Protein AF-A0A8T2WKU7-F1 (afdb_monomer_lite)

Secondary structure (DSSP, 8-state):
------TT-HHHHHHHHHHHHHHHHHHTTT-HHHHHHHHHHHH----EEETTEEES---EEEE---TTT---S------SS-----TTEEEEEE-TT--S-PPPHHHHHHHHHHHHHHHH-EETTEE--EEEEEE-SSS-SSS--SEEEE---S---------HHHHHHHHHHHHHH-

Structure (mmCIF, N/CA/C/O backbone):
data_AF-A0A8T2WKU7-F1
#
_entry.id   AF-A0A8T2WKU7-F1
#
loop_
_atom_site.group_PDB
_atom_site.id
_atom_site.type_symbol
_atom_site.label_atom_id
_atom_site.label_alt_id
_atom_site.label_comp_id
_atom_site.label_asym_id
_atom_site.label_entity_id
_atom_site.label_seq_id
_atom_site.pdbx_PDB_ins_code
_atom_site.Cartn_x
_atom_site.Cartn_y
_atom_site.Cartn_z
_atom_site.occupancy
_atom_site.B_iso_or_equiv
_atom_site.auth_seq_id
_atom_site.auth_comp_id
_atom_site.auth_asym_id
_atom_site.auth_atom_id
_atom_site.pdbx_PDB_model_num
ATOM 1 N N . VAL A 1 1 ? 17.924 -25.519 -33.471 1.00 39.56 1 VAL A N 1
ATOM 2 C CA . VAL A 1 1 ? 17.570 -25.481 -32.035 1.00 39.56 1 VAL A CA 1
ATOM 3 C C . VAL A 1 1 ? 18.046 -24.143 -31.503 1.00 39.56 1 VAL A C 1
ATOM 5 O O . VAL A 1 1 ? 19.179 -24.022 -31.065 1.00 39.56 1 VAL A O 1
ATOM 8 N N . SER A 1 2 ? 17.235 -23.112 -31.698 1.00 38.16 2 SER A N 1
ATOM 9 C CA . SER A 1 2 ? 17.468 -21.754 -31.204 1.00 38.16 2 SER A CA 1
ATOM 10 C C . SER A 1 2 ? 16.438 -21.555 -30.105 1.00 38.16 2 SER A C 1
ATOM 12 O O . SER A 1 2 ? 15.245 -21.544 -30.396 1.00 38.16 2 SER A O 1
ATOM 14 N N . GLY A 1 3 ? 16.915 -21.600 -28.863 1.00 42.59 3 GLY A N 1
ATOM 15 C CA . GLY A 1 3 ? 16.082 -21.624 -27.671 1.00 42.59 3 GLY A CA 1
ATOM 16 C C . GLY A 1 3 ? 15.283 -20.340 -27.522 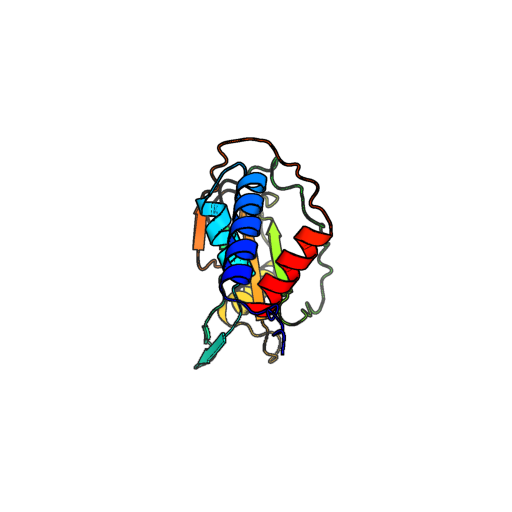1.00 42.59 3 GLY A C 1
ATOM 17 O O . GLY A 1 3 ? 15.819 -19.254 -27.730 1.00 42.59 3 GLY A O 1
ATOM 18 N N . ASP A 1 4 ? 14.017 -20.506 -27.151 1.00 41.12 4 ASP A N 1
ATOM 19 C CA . ASP A 1 4 ? 13.237 -19.491 -26.456 1.00 41.12 4 ASP A CA 1
ATOM 20 C C . ASP A 1 4 ? 14.089 -18.921 -25.317 1.00 41.12 4 ASP A C 1
ATOM 22 O O . ASP A 1 4 ? 14.360 -19.608 -24.328 1.00 41.12 4 ASP A O 1
ATOM 26 N N . GLU A 1 5 ? 14.510 -17.662 -25.430 1.00 46.78 5 GLU A N 1
ATOM 27 C CA . GLU A 1 5 ? 14.785 -16.864 -24.240 1.00 46.78 5 GLU A CA 1
ATOM 28 C C . GLU A 1 5 ? 13.430 -16.616 -23.574 1.00 46.78 5 GLU A C 1
ATOM 30 O O . GLU A 1 5 ? 12.721 -15.662 -23.873 1.00 46.78 5 GLU A O 1
ATOM 35 N N . SER A 1 6 ? 13.034 -17.569 -22.732 1.00 54.16 6 SER A N 1
ATOM 36 C CA . SER A 1 6 ? 11.785 -17.555 -21.986 1.00 54.16 6 SER A CA 1
ATOM 37 C C . SER A 1 6 ? 11.625 -16.228 -21.239 1.00 54.16 6 SER A C 1
ATOM 39 O O . SER A 1 6 ? 12.525 -15.843 -20.486 1.00 54.16 6 SER A O 1
ATOM 41 N N . GLU A 1 7 ? 10.462 -15.588 -21.382 1.00 57.50 7 GLU A N 1
ATOM 42 C CA . GLU A 1 7 ? 10.026 -14.381 -20.655 1.00 57.50 7 GLU A CA 1
ATOM 43 C C . GLU A 1 7 ? 10.285 -14.435 -19.133 1.00 57.50 7 GLU A C 1
ATOM 45 O O . GLU A 1 7 ? 10.393 -13.399 -18.487 1.00 57.50 7 GLU A O 1
ATOM 50 N N . ASP A 1 8 ? 10.474 -15.622 -18.553 1.00 64.50 8 ASP A N 1
ATOM 51 C CA . ASP A 1 8 ? 10.726 -15.864 -17.128 1.00 64.50 8 ASP A CA 1
ATOM 52 C C . ASP A 1 8 ? 12.217 -15.837 -16.704 1.00 64.50 8 ASP A C 1
ATOM 54 O O . ASP A 1 8 ? 12.621 -16.441 -15.707 1.00 64.50 8 ASP A O 1
ATOM 58 N N . SER A 1 9 ? 13.083 -15.148 -17.450 1.00 79.06 9 SER A N 1
ATOM 59 C CA . SER A 1 9 ? 14.497 -15.022 -17.070 1.00 79.06 9 SER A CA 1
ATOM 60 C C . SER A 1 9 ? 14.684 -14.148 -15.808 1.00 79.06 9 SER A C 1
ATOM 62 O O . SER A 1 9 ? 14.090 -13.067 -15.707 1.00 79.06 9 SER A O 1
ATOM 64 N N . PRO A 1 10 ? 15.567 -14.520 -14.853 1.00 82.00 10 PRO A N 1
ATOM 65 C CA . PRO A 1 10 ? 15.893 -13.692 -13.684 1.00 82.00 10 PRO A CA 1
ATOM 66 C C . PRO A 1 10 ? 16.354 -12.269 -14.037 1.00 82.00 10 PRO A C 1
ATOM 68 O O . PRO A 1 10 ? 16.135 -11.329 -13.268 1.00 82.00 10 PRO A O 1
ATOM 71 N N . SER A 1 11 ? 16.973 -12.087 -15.209 1.00 87.75 11 SER A N 1
ATOM 72 C CA . SER A 1 11 ? 17.386 -10.769 -15.696 1.00 87.75 11 SER A CA 1
ATOM 73 C C . SER A 1 11 ? 16.192 -9.878 -16.045 1.00 87.75 11 SER A C 1
ATOM 75 O O . SER A 1 11 ? 16.223 -8.689 -15.727 1.00 87.75 11 SER A O 1
ATOM 77 N N . ALA A 1 12 ? 15.128 -10.440 -16.628 1.00 88.12 12 ALA A N 1
ATOM 78 C CA . ALA A 1 12 ? 13.915 -9.714 -16.997 1.00 88.12 12 ALA A CA 1
ATOM 79 C C . ALA A 1 12 ? 13.166 -9.213 -15.754 1.00 88.12 12 ALA A C 1
ATOM 81 O O . ALA A 1 12 ? 12.849 -8.025 -15.661 1.00 88.12 12 ALA A O 1
ATOM 82 N N . LYS A 1 13 ? 12.996 -10.076 -14.739 1.00 89.50 13 LYS A N 1
ATOM 83 C CA . LYS A 1 13 ? 12.405 -9.692 -13.441 1.00 89.50 13 LYS A CA 1
ATOM 84 C C . LYS A 1 13 ? 13.181 -8.557 -12.777 1.00 89.50 13 LYS A C 1
ATOM 86 O O . LYS A 1 13 ? 12.583 -7.605 -12.279 1.00 89.50 13 LYS A O 1
ATOM 91 N N . ARG A 1 14 ? 14.516 -8.632 -12.798 1.00 91.00 14 ARG A N 1
ATOM 92 C CA . ARG A 1 14 ? 15.382 -7.583 -12.248 1.00 91.00 14 ARG A CA 1
ATOM 93 C C . ARG A 1 14 ? 15.189 -6.250 -12.976 1.00 91.00 14 ARG A C 1
ATOM 95 O O . ARG A 1 14 ? 15.008 -5.232 -12.314 1.00 91.00 14 ARG A O 1
ATOM 102 N N . MET A 1 15 ? 15.176 -6.255 -14.310 1.00 91.00 15 MET A N 1
ATOM 103 C CA . MET A 1 15 ? 14.978 -5.034 -15.101 1.00 91.00 15 MET A CA 1
ATOM 104 C C . MET A 1 15 ? 13.599 -4.407 -14.866 1.00 91.00 15 MET A C 1
ATOM 106 O O . MET A 1 15 ? 13.511 -3.197 -14.660 1.00 91.00 15 MET A O 1
ATOM 110 N N . ALA A 1 16 ? 12.536 -5.217 -14.835 1.00 91.62 16 ALA A N 1
ATOM 111 C CA . ALA A 1 16 ? 11.184 -4.735 -14.563 1.00 91.62 16 ALA A CA 1
ATOM 112 C C . ALA A 1 16 ? 11.063 -4.147 -13.147 1.00 91.62 16 ALA A C 1
ATOM 114 O O . ALA A 1 16 ? 10.515 -3.056 -12.984 1.00 91.62 16 ALA A O 1
ATOM 115 N N . ARG A 1 17 ? 11.658 -4.808 -12.140 1.00 93.75 17 ARG A N 1
ATOM 116 C CA . ARG A 1 17 ? 11.747 -4.297 -10.764 1.00 93.75 17 ARG A CA 1
ATOM 117 C C . ARG A 1 17 ? 12.440 -2.939 -10.705 1.00 93.75 17 ARG A C 1
ATOM 119 O O . ARG A 1 17 ? 11.922 -2.020 -10.082 1.00 93.75 17 ARG A O 1
ATOM 126 N N . GLU A 1 18 ? 13.621 -2.822 -11.311 1.00 93.94 18 GLU A N 1
ATOM 127 C CA . GLU A 1 18 ? 14.408 -1.583 -11.319 1.00 93.94 18 GLU A CA 1
ATOM 128 C C . GLU A 1 18 ? 13.668 -0.450 -12.043 1.00 93.94 18 GLU A C 1
ATOM 130 O O . GLU A 1 18 ? 13.704 0.692 -11.591 1.00 93.94 18 GLU A O 1
ATOM 135 N N . ALA A 1 19 ? 12.979 -0.754 -13.147 1.00 93.06 19 ALA A N 1
ATOM 136 C CA . ALA A 1 19 ? 12.178 0.219 -13.885 1.00 93.06 19 ALA A CA 1
ATOM 137 C C . ALA A 1 19 ? 10.971 0.713 -13.078 1.00 93.06 19 ALA A C 1
ATOM 139 O O . ALA A 1 19 ? 10.775 1.924 -12.972 1.00 93.06 19 ALA A O 1
ATOM 140 N N . LEU A 1 20 ? 10.212 -0.206 -12.473 1.00 93.38 20 LEU A N 1
ATOM 141 C CA . LEU A 1 20 ? 9.073 0.134 -11.623 1.00 93.38 20 LEU A CA 1
ATOM 142 C C . LEU A 1 20 ? 9.520 0.941 -10.402 1.00 93.38 20 LEU A C 1
ATOM 144 O O . LEU A 1 20 ? 8.920 1.962 -10.092 1.00 93.38 20 LEU A O 1
ATOM 148 N N . LEU A 1 21 ? 10.601 0.525 -9.739 1.00 94.00 21 LEU A N 1
ATOM 149 C CA . LEU A 1 21 ? 11.130 1.230 -8.576 1.00 94.00 21 LEU A CA 1
ATOM 150 C C . LEU A 1 21 ? 11.579 2.652 -8.930 1.00 94.00 21 LEU A C 1
ATOM 152 O O . LEU A 1 21 ? 11.225 3.582 -8.219 1.00 94.00 21 LEU A O 1
ATOM 156 N N . ARG A 1 22 ? 12.297 2.839 -10.047 1.00 91.81 22 ARG A N 1
ATOM 157 C CA . ARG A 1 22 ? 12.683 4.178 -10.526 1.00 91.81 22 ARG A CA 1
ATOM 158 C C . ARG A 1 22 ? 11.468 5.063 -10.779 1.00 91.81 22 ARG A C 1
ATOM 160 O O . ARG A 1 22 ? 11.488 6.235 -10.414 1.00 91.81 22 ARG A O 1
ATOM 167 N N . HIS A 1 23 ? 10.417 4.505 -11.376 1.00 90.50 23 HIS A N 1
ATOM 168 C CA . HIS A 1 23 ? 9.184 5.248 -11.596 1.00 90.50 23 HIS A CA 1
ATOM 169 C C . HIS A 1 23 ? 8.490 5.605 -10.276 1.00 90.50 23 HIS A C 1
ATOM 171 O O . HIS A 1 23 ? 8.150 6.767 -10.078 1.00 90.50 23 HIS A O 1
ATOM 177 N N . LEU A 1 24 ? 8.357 4.649 -9.348 1.00 90.38 24 LEU A N 1
ATOM 178 C CA . LEU A 1 24 ? 7.815 4.889 -8.007 1.00 90.38 24 LEU A CA 1
ATOM 179 C C . LEU A 1 24 ? 8.595 5.990 -7.275 1.00 90.38 24 LEU A C 1
ATOM 181 O O . LEU A 1 24 ? 7.977 6.897 -6.734 1.00 90.38 24 LEU A O 1
ATOM 185 N N . THR A 1 25 ? 9.930 5.964 -7.314 1.00 90.38 25 THR A N 1
ATOM 186 C CA . THR A 1 25 ? 10.788 7.020 -6.752 1.00 90.38 25 THR A CA 1
ATOM 187 C C . THR A 1 25 ? 10.476 8.375 -7.374 1.00 90.38 25 THR A C 1
ATOM 189 O O . THR A 1 25 ? 10.297 9.349 -6.649 1.00 90.38 25 THR A O 1
ATOM 192 N N . SER A 1 26 ? 10.356 8.444 -8.703 1.00 88.06 26 SER A N 1
ATOM 193 C CA . SER A 1 26 ? 10.046 9.697 -9.394 1.00 88.06 26 SER A C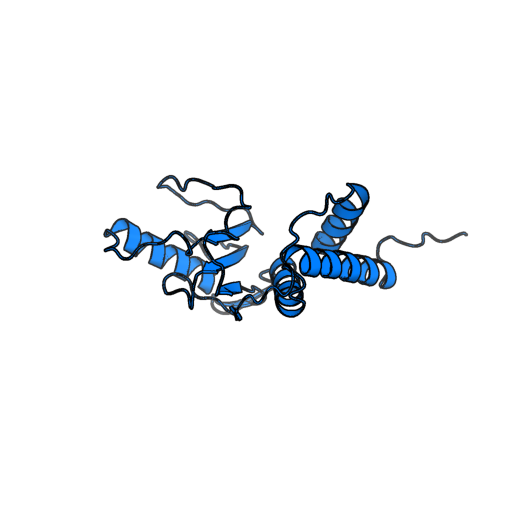A 1
ATOM 194 C C . SER A 1 26 ? 8.684 10.255 -8.982 1.00 88.06 26 SER A C 1
ATOM 196 O O . SER A 1 26 ? 8.588 11.434 -8.652 1.00 88.06 26 SER A O 1
ATOM 198 N N . ILE A 1 27 ? 7.634 9.424 -8.967 1.00 86.25 27 ILE A N 1
ATOM 199 C CA . ILE A 1 27 ? 6.286 9.876 -8.589 1.00 86.25 27 ILE A CA 1
ATOM 200 C C . ILE A 1 27 ? 6.147 10.108 -7.086 1.00 86.25 27 ILE A C 1
ATOM 202 O O . ILE A 1 27 ? 5.191 10.731 -6.670 1.00 86.25 27 ILE A O 1
ATOM 206 N N . LEU A 1 28 ? 7.065 9.616 -6.258 1.00 86.81 28 LEU A N 1
ATOM 207 C CA . LEU A 1 28 ? 7.105 9.880 -4.818 1.00 86.81 28 LEU A CA 1
ATOM 208 C C . LEU A 1 28 ? 8.069 11.030 -4.490 1.00 86.81 28 LEU A C 1
ATOM 210 O O . LEU A 1 28 ? 8.582 11.127 -3.380 1.00 86.81 28 LEU A O 1
ATOM 214 N N . GLY A 1 29 ? 8.334 11.914 -5.457 1.00 87.00 29 GLY A N 1
ATOM 215 C CA . GLY A 1 29 ? 9.146 13.108 -5.247 1.00 87.00 29 GLY A CA 1
ATOM 216 C C . GLY A 1 29 ? 10.606 12.803 -4.913 1.00 87.00 29 GLY A C 1
ATOM 217 O O . GLY A 1 29 ? 11.199 13.488 -4.084 1.00 87.00 29 GLY A O 1
ATOM 218 N N . ASN A 1 30 ? 11.185 11.778 -5.543 1.00 87.75 30 ASN A N 1
ATOM 219 C CA . ASN A 1 30 ? 12.525 11.245 -5.278 1.00 87.75 30 ASN A CA 1
ATOM 220 C C . ASN A 1 30 ? 12.722 10.658 -3.868 1.00 87.75 30 ASN A C 1
ATOM 222 O O . ASN A 1 30 ? 13.855 10.523 -3.406 1.00 87.75 30 ASN A O 1
ATOM 226 N N . ASP A 1 31 ? 11.640 10.281 -3.185 1.00 90.38 31 ASP A N 1
ATOM 227 C CA . ASP A 1 31 ? 11.718 9.513 -1.944 1.00 90.38 31 ASP A CA 1
ATOM 228 C C . ASP A 1 31 ? 11.943 8.023 -2.263 1.00 90.38 31 ASP A C 1
ATOM 230 O O . ASP A 1 31 ? 11.012 7.240 -2.481 1.00 90.38 31 ASP A O 1
ATOM 234 N N . GLU A 1 32 ? 13.217 7.624 -2.333 1.00 91.88 32 GLU A N 1
ATOM 235 C CA . GLU A 1 32 ? 13.604 6.237 -2.606 1.00 91.88 32 GLU A CA 1
ATOM 236 C C . GLU A 1 32 ? 13.087 5.270 -1.540 1.00 91.88 32 GLU A C 1
ATOM 238 O O . GLU A 1 32 ? 12.724 4.135 -1.858 1.00 91.88 32 GLU A O 1
ATOM 243 N N . VAL A 1 33 ? 13.045 5.691 -0.275 1.00 93.31 33 VAL A N 1
ATOM 244 C CA . VAL A 1 33 ? 12.600 4.831 0.823 1.00 93.31 33 VAL A CA 1
ATOM 245 C C . VAL A 1 33 ? 11.106 4.564 0.669 1.00 93.31 33 VAL A C 1
ATOM 247 O O . VAL A 1 33 ? 10.700 3.398 0.645 1.00 93.31 33 VAL A O 1
ATOM 250 N N . ALA A 1 34 ? 10.302 5.609 0.449 1.00 91.75 34 ALA A N 1
ATOM 251 C CA . ALA A 1 34 ? 8.880 5.473 0.140 1.00 91.75 34 ALA A CA 1
ATOM 252 C C . ALA A 1 34 ? 8.630 4.560 -1.059 1.00 91.75 34 ALA A C 1
ATOM 254 O O . ALA A 1 34 ? 7.776 3.674 -0.983 1.00 91.75 34 ALA A O 1
ATOM 255 N N . ALA A 1 35 ? 9.419 4.692 -2.126 1.00 92.81 35 ALA A N 1
ATOM 256 C CA . ALA A 1 35 ? 9.292 3.848 -3.309 1.00 92.81 35 ALA A CA 1
ATOM 257 C C . ALA A 1 35 ? 9.554 2.363 -3.030 1.00 92.81 35 ALA A C 1
ATOM 259 O O . ALA A 1 35 ? 8.815 1.505 -3.518 1.00 92.81 35 ALA A O 1
ATOM 260 N N . HIS A 1 36 ? 10.558 2.040 -2.209 1.00 94.12 36 HIS A N 1
ATOM 261 C CA . HIS A 1 36 ? 10.843 0.655 -1.834 1.00 94.12 36 HIS A CA 1
ATOM 262 C C . HIS A 1 36 ? 9.702 0.032 -1.032 1.00 94.12 36 HIS A C 1
ATOM 264 O O . HIS A 1 36 ? 9.284 -1.087 -1.332 1.00 94.12 36 HIS A O 1
ATOM 270 N N . PHE A 1 37 ? 9.173 0.741 -0.036 1.00 94.81 37 PHE A N 1
ATOM 271 C CA . PHE A 1 37 ? 8.055 0.221 0.748 1.00 94.81 37 PHE A CA 1
ATOM 272 C C . PHE A 1 37 ? 6.750 0.189 -0.046 1.00 94.81 37 PHE A C 1
ATOM 274 O O . PHE A 1 37 ? 5.968 -0.738 0.143 1.00 94.81 37 PHE A O 1
ATOM 281 N N . MET A 1 38 ? 6.542 1.121 -0.980 1.00 93.19 38 MET A N 1
ATOM 282 C CA . MET A 1 38 ? 5.425 1.062 -1.921 1.00 93.19 38 MET A CA 1
ATOM 283 C C . MET A 1 38 ? 5.526 -0.176 -2.816 1.00 93.19 38 MET A C 1
ATOM 285 O O . MET A 1 38 ? 4.553 -0.904 -2.980 1.00 93.19 38 MET A O 1
ATOM 289 N N . LEU A 1 39 ? 6.715 -0.480 -3.343 1.00 93.88 39 LEU A N 1
ATOM 290 C CA . LEU A 1 39 ? 6.936 -1.696 -4.122 1.00 93.88 39 LEU A CA 1
ATOM 291 C C . LEU A 1 39 ? 6.690 -2.959 -3.284 1.00 93.88 39 LEU A C 1
ATOM 293 O O . LEU A 1 39 ? 6.037 -3.885 -3.758 1.00 93.88 39 LEU A O 1
ATOM 297 N N . LEU A 1 40 ? 7.177 -2.999 -2.040 1.00 93.06 40 LEU A N 1
ATOM 298 C CA . LEU A 1 40 ? 6.907 -4.110 -1.123 1.00 93.06 40 LEU A CA 1
ATOM 299 C C . LEU A 1 40 ? 5.410 -4.243 -0.824 1.00 93.06 40 LEU A C 1
ATOM 301 O O . LEU A 1 40 ? 4.898 -5.357 -0.813 1.00 93.06 40 LEU A O 1
ATOM 305 N N . HIS A 1 41 ? 4.700 -3.127 -0.648 1.00 92.56 41 HIS A N 1
ATOM 306 C CA . HIS A 1 41 ? 3.250 -3.108 -0.467 1.00 92.56 41 HIS A CA 1
ATOM 307 C C . HIS A 1 41 ? 2.527 -3.672 -1.697 1.00 92.56 41 HIS A C 1
ATOM 309 O O . HIS A 1 41 ? 1.623 -4.490 -1.558 1.00 92.56 41 HIS A O 1
ATOM 315 N N . LEU A 1 42 ? 2.956 -3.304 -2.908 1.00 91.88 42 LEU A N 1
ATOM 316 C CA . LEU A 1 42 ? 2.397 -3.821 -4.160 1.00 91.88 42 LEU A CA 1
ATOM 317 C C . LEU A 1 42 ? 2.718 -5.301 -4.404 1.00 91.88 42 LEU A C 1
ATOM 319 O O . LEU A 1 42 ? 1.949 -5.979 -5.079 1.00 91.88 42 LEU A O 1
ATOM 323 N N . LEU A 1 43 ? 3.839 -5.814 -3.907 1.00 91.50 43 LEU A N 1
ATOM 324 C CA . LEU A 1 43 ? 4.201 -7.232 -4.030 1.00 91.50 43 LEU A CA 1
ATOM 325 C C . LEU A 1 43 ? 3.618 -8.095 -2.910 1.00 91.50 43 LEU A C 1
ATOM 327 O O . LEU A 1 43 ? 3.594 -9.319 -3.011 1.00 91.50 43 LEU A O 1
ATOM 331 N N . SER A 1 44 ? 3.163 -7.461 -1.838 1.00 91.38 44 SER A N 1
ATOM 332 C CA . SER A 1 44 ? 2.627 -8.141 -0.678 1.00 91.38 44 SER A CA 1
ATOM 333 C C . SER A 1 44 ? 1.297 -8.837 -0.980 1.00 91.38 44 SER A C 1
ATOM 335 O O . SER A 1 44 ? 0.433 -8.304 -1.676 1.00 91.38 44 SER A O 1
ATOM 337 N N . ARG A 1 45 ? 1.143 -10.041 -0.420 1.00 87.56 45 ARG A N 1
ATOM 338 C CA . ARG A 1 45 ? -0.075 -10.858 -0.456 1.00 87.56 45 ARG A CA 1
ATOM 339 C C . ARG A 1 45 ? -0.122 -11.784 0.751 1.00 87.56 45 ARG A C 1
ATOM 341 O O . ARG A 1 45 ? 0.917 -12.085 1.349 1.00 87.56 45 ARG A O 1
ATOM 348 N N . VAL A 1 46 ? -1.295 -12.297 1.097 1.00 86.06 46 VAL A N 1
ATOM 349 C CA . VAL A 1 46 ? -1.383 -13.319 2.147 1.00 86.06 46 VAL A CA 1
ATOM 350 C C . VAL A 1 46 ? -0.836 -14.650 1.614 1.00 86.06 46 VAL A C 1
ATOM 352 O O . VAL A 1 46 ? -1.470 -15.311 0.802 1.00 86.06 46 VAL A O 1
ATOM 355 N N . HIS A 1 47 ? 0.341 -15.060 2.091 1.00 83.12 47 HIS A N 1
ATOM 356 C CA . HIS A 1 47 ? 1.029 -16.284 1.657 1.00 83.12 47 HIS A CA 1
ATOM 357 C C . HIS A 1 47 ? 0.661 -17.508 2.496 1.00 83.12 47 HIS A C 1
ATOM 359 O O . HIS A 1 47 ? 0.621 -18.629 1.997 1.00 83.12 47 HIS A O 1
ATOM 365 N N . ALA A 1 48 ? 0.430 -17.303 3.791 1.00 82.50 48 ALA A N 1
ATOM 366 C CA . ALA A 1 48 ? 0.130 -18.373 4.728 1.00 82.50 48 ALA A CA 1
ATOM 367 C C . ALA A 1 48 ? -0.844 -17.890 5.797 1.00 82.50 48 ALA A C 1
ATOM 369 O O . ALA A 1 48 ? -0.922 -16.698 6.110 1.00 82.50 48 ALA A O 1
ATOM 370 N N . ARG A 1 49 ? -1.587 -18.838 6.368 1.00 84.62 49 ARG A N 1
ATOM 371 C CA . ARG A 1 49 ? -2.494 -18.592 7.485 1.00 84.62 49 ARG A CA 1
ATOM 372 C C . ARG A 1 49 ? -2.276 -19.660 8.545 1.00 84.62 49 ARG A C 1
ATOM 374 O O . ARG A 1 49 ? -2.368 -20.845 8.239 1.00 84.62 49 ARG A O 1
ATOM 381 N N . ALA A 1 50 ? -2.018 -19.232 9.772 1.00 79.88 50 ALA A N 1
ATOM 382 C CA . ALA A 1 50 ? -1.933 -20.098 10.942 1.00 79.88 50 ALA A CA 1
ATOM 383 C C . ALA A 1 50 ? -2.757 -19.458 12.061 1.00 79.88 50 ALA A C 1
ATOM 385 O O . ALA A 1 50 ? -2.644 -18.257 12.282 1.00 79.88 50 ALA A O 1
ATOM 386 N N . ASP A 1 51 ? -3.634 -20.226 12.708 1.00 77.19 51 ASP A N 1
ATOM 387 C CA . ASP A 1 51 ? -4.434 -19.771 13.857 1.00 77.19 51 ASP A CA 1
ATOM 388 C C . ASP A 1 51 ? -5.173 -18.433 13.643 1.00 77.19 51 ASP A C 1
ATOM 390 O O . ASP A 1 51 ? -5.241 -17.583 14.525 1.00 77.19 51 ASP A O 1
ATOM 394 N N . ASN A 1 52 ? -5.752 -18.242 12.449 1.00 72.56 52 ASN A N 1
ATOM 395 C CA . ASN A 1 52 ? -6.428 -17.009 12.003 1.00 72.56 52 ASN A CA 1
ATOM 396 C C . ASN A 1 52 ? -5.527 -15.780 11.796 1.00 72.56 52 ASN A C 1
ATOM 398 O O . ASN A 1 52 ? -6.046 -14.708 11.490 1.00 72.56 52 ASN A O 1
ATOM 402 N N . VAL A 1 53 ? -4.209 -15.934 11.884 1.00 78.50 53 VAL A N 1
ATOM 403 C CA . VAL A 1 53 ? -3.235 -14.894 11.552 1.00 78.50 53 VAL A CA 1
ATOM 404 C C . VAL A 1 53 ? -2.809 -15.056 10.099 1.00 78.50 53 VAL A C 1
ATOM 406 O O . VAL A 1 53 ? -2.354 -16.123 9.685 1.00 78.50 53 VAL A O 1
ATOM 409 N N . ALA A 1 54 ? -2.964 -13.993 9.316 1.00 84.06 54 ALA A N 1
ATOM 410 C CA . ALA A 1 54 ? -2.499 -13.939 7.939 1.00 84.06 54 ALA A CA 1
ATOM 411 C C . ALA A 1 54 ? -1.065 -13.403 7.871 1.00 84.06 54 ALA A C 1
ATOM 413 O O . ALA A 1 54 ? -0.771 -12.326 8.388 1.00 84.06 54 ALA A O 1
ATOM 414 N N . VAL A 1 55 ? -0.184 -14.147 7.203 1.00 83.06 55 VAL A N 1
ATOM 415 C CA . VAL A 1 55 ? 1.237 -13.817 7.041 1.00 83.06 55 VAL A CA 1
ATOM 416 C C . VAL A 1 55 ? 1.518 -13.458 5.584 1.00 83.06 55 VAL A C 1
ATOM 418 O O . VAL A 1 55 ? 1.016 -14.109 4.669 1.00 83.06 55 VAL A O 1
ATOM 421 N N . GLY A 1 56 ? 2.337 -12.426 5.373 1.00 84.56 56 GLY A N 1
ATOM 422 C CA . GLY A 1 56 ? 2.783 -11.972 4.051 1.00 84.56 56 GLY A CA 1
ATOM 423 C C . GLY A 1 56 ? 2.119 -10.686 3.551 1.00 84.56 56 GLY A C 1
ATOM 424 O O . GLY A 1 56 ? 2.621 -10.106 2.587 1.00 84.56 56 GLY A O 1
ATOM 425 N N . LYS A 1 57 ? 1.047 -10.223 4.214 1.00 89.25 57 LYS A N 1
ATOM 426 C CA . LYS A 1 57 ? 0.446 -8.895 3.994 1.00 89.25 57 LYS A CA 1
ATOM 427 C C . LYS A 1 57 ? 1.377 -7.777 4.493 1.00 89.25 57 LYS A C 1
ATOM 429 O O . LYS A 1 57 ? 2.152 -7.999 5.423 1.00 89.25 57 LYS A O 1
ATOM 434 N N . LEU A 1 58 ? 1.242 -6.579 3.935 1.00 90.81 58 LEU A N 1
ATOM 435 C CA . LEU A 1 58 ? 2.013 -5.405 4.315 1.00 90.81 58 LEU A CA 1
ATOM 436 C C . LEU A 1 58 ? 1.119 -4.175 4.216 1.00 90.81 58 LEU A C 1
ATOM 438 O O . LEU A 1 58 ? 1.027 -3.520 3.178 1.00 90.81 58 LEU A O 1
ATOM 442 N N . SER A 1 59 ? 0.462 -3.853 5.323 1.00 91.25 59 SER A N 1
ATOM 443 C CA . SER A 1 59 ? -0.250 -2.585 5.448 1.00 91.25 59 SER A CA 1
ATOM 444 C C . SER A 1 59 ? 0.741 -1.440 5.669 1.00 91.25 59 SER A C 1
ATOM 446 O O . SER A 1 59 ? 1.593 -1.504 6.559 1.00 91.25 59 SER A O 1
ATOM 448 N N . LEU A 1 60 ? 0.640 -0.402 4.841 1.00 92.62 60 LEU A N 1
ATOM 449 C CA . LEU A 1 60 ? 1.564 0.730 4.818 1.00 92.62 60 LEU A CA 1
ATOM 450 C C . LEU A 1 60 ? 0.811 2.011 5.175 1.00 92.62 60 LEU A C 1
ATOM 452 O O . LEU A 1 60 ? -0.194 2.326 4.548 1.00 92.62 60 LEU A O 1
ATOM 456 N N . ASN A 1 61 ? 1.310 2.761 6.153 1.00 92.88 61 ASN A N 1
ATOM 457 C CA . ASN A 1 61 ? 0.859 4.118 6.435 1.00 92.88 61 ASN A CA 1
ATOM 458 C C . ASN A 1 61 ? 1.943 5.119 6.029 1.00 92.88 61 ASN A C 1
ATOM 460 O O . ASN A 1 61 ? 3.021 5.133 6.626 1.00 92.88 61 ASN A O 1
ATOM 464 N N . LEU A 1 62 ? 1.636 5.951 5.039 1.00 90.06 62 LEU A N 1
ATOM 465 C CA . LEU A 1 62 ? 2.436 7.098 4.639 1.00 90.06 62 LEU A CA 1
ATOM 466 C C . LEU A 1 62 ? 1.942 8.333 5.397 1.00 90.06 62 LEU A C 1
ATOM 468 O O . LEU A 1 62 ? 0.824 8.809 5.189 1.00 90.06 62 LEU A O 1
ATOM 472 N N . THR A 1 63 ? 2.783 8.836 6.293 1.00 89.56 63 THR A N 1
ATOM 473 C CA . THR A 1 63 ? 2.513 10.025 7.102 1.00 89.56 63 THR A CA 1
ATOM 474 C C . THR A 1 63 ? 3.133 11.264 6.472 1.00 89.56 63 THR A C 1
ATOM 476 O O . THR A 1 63 ? 3.961 11.152 5.572 1.00 89.56 63 THR A O 1
ATOM 479 N N . CYS A 1 64 ? 2.805 12.452 6.985 1.00 82.94 64 CYS A N 1
ATOM 480 C CA . CYS A 1 64 ? 3.298 13.732 6.459 1.00 82.94 64 CYS A CA 1
ATOM 481 C C . CYS A 1 64 ? 2.809 14.057 5.034 1.00 82.94 64 CYS A C 1
ATOM 483 O O . CYS A 1 64 ? 3.362 14.941 4.382 1.00 82.94 64 CYS A O 1
ATOM 485 N N . ILE A 1 65 ? 1.753 13.389 4.558 1.00 77.56 65 ILE A N 1
ATOM 486 C CA . ILE A 1 65 ? 1.090 13.757 3.305 1.00 77.56 65 ILE A CA 1
ATOM 487 C C . ILE A 1 65 ? 0.195 14.963 3.596 1.00 77.56 65 ILE A C 1
ATOM 489 O O . ILE A 1 65 ? -0.801 14.852 4.310 1.00 77.56 65 ILE A O 1
ATOM 493 N N . SER A 1 66 ? 0.559 16.129 3.063 1.00 64.81 66 SER A N 1
ATOM 494 C CA . SER A 1 66 ? -0.288 17.318 3.133 1.00 64.81 66 SER A CA 1
ATOM 495 C C . SER A 1 66 ? -1.442 17.221 2.129 1.00 64.81 66 SER A C 1
ATOM 497 O O . SER A 1 66 ? -1.336 16.568 1.086 1.00 64.81 66 SER A O 1
ATOM 499 N N . LYS A 1 67 ? -2.549 17.916 2.420 1.00 60.19 67 LYS A N 1
ATOM 500 C CA . LYS A 1 67 ? -3.765 17.955 1.581 1.00 60.19 67 LYS A CA 1
ATOM 501 C C . LYS A 1 67 ? -3.502 18.332 0.114 1.00 60.19 67 LYS A C 1
ATOM 503 O O . LYS A 1 67 ? -4.287 17.966 -0.754 1.00 60.19 67 LYS A O 1
ATOM 508 N N . GLU A 1 68 ? -2.404 19.031 -0.172 1.00 54.31 68 GLU A N 1
ATOM 509 C CA . GLU A 1 68 ? -2.007 19.430 -1.531 1.00 54.31 68 GLU A CA 1
ATOM 510 C C . GLU A 1 68 ? -1.500 18.252 -2.383 1.00 54.31 68 GLU A C 1
ATOM 512 O O . GLU A 1 68 ? -1.652 18.270 -3.602 1.00 54.31 68 GLU A O 1
ATOM 517 N N . ILE A 1 69 ? -0.957 17.203 -1.755 1.00 55.00 69 ILE A N 1
ATOM 518 C CA . ILE A 1 69 ? -0.340 16.048 -2.432 1.00 55.00 69 ILE A CA 1
ATOM 519 C C . ILE A 1 69 ? -1.339 14.883 -2.583 1.00 55.00 69 ILE A C 1
ATOM 521 O O . ILE A 1 69 ? -1.222 14.065 -3.493 1.00 55.00 69 ILE A O 1
ATO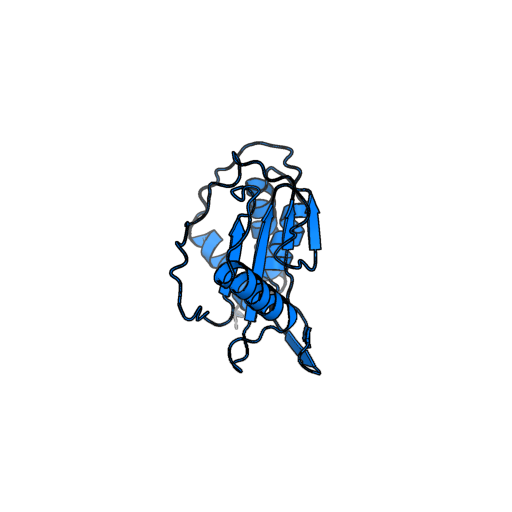M 525 N N . ALA A 1 70 ? -2.366 14.813 -1.728 1.00 56.16 70 ALA A N 1
ATOM 526 C CA . ALA A 1 70 ? -3.269 13.661 -1.617 1.00 56.16 70 ALA A CA 1
ATOM 527 C C . ALA A 1 70 ? -4.249 13.463 -2.799 1.00 56.16 70 ALA A C 1
ATOM 529 O O . ALA A 1 70 ? -4.901 12.423 -2.894 1.00 56.16 70 ALA A O 1
ATOM 530 N N . SER A 1 71 ? -4.383 14.427 -3.717 1.00 51.28 71 SER A N 1
ATOM 531 C CA . SER A 1 71 ? -5.519 14.477 -4.660 1.00 51.28 71 SER A CA 1
ATOM 532 C C . SER A 1 71 ? -5.360 13.703 -5.984 1.00 51.28 71 SER A C 1
ATOM 534 O O . SER A 1 71 ? -5.998 14.044 -6.979 1.00 51.28 71 SER A O 1
ATOM 536 N N . VAL A 1 72 ? -4.579 12.618 -6.015 1.00 52.75 72 VAL A N 1
ATOM 537 C CA . VAL A 1 72 ? -4.392 11.776 -7.219 1.00 52.75 72 VAL A CA 1
ATOM 538 C C . VAL A 1 72 ? -4.900 10.351 -6.972 1.00 52.75 72 VAL A C 1
ATOM 540 O O . VAL A 1 72 ? -4.163 9.373 -7.030 1.00 52.75 72 VAL A O 1
ATOM 543 N N . GLY A 1 73 ? -6.187 10.213 -6.658 1.00 51.06 73 GLY A N 1
ATOM 544 C CA . GLY A 1 73 ? -6.828 8.907 -6.499 1.00 51.06 73 GLY A CA 1
ATOM 545 C C . GLY A 1 73 ? -8.277 8.927 -6.967 1.00 51.06 73 GLY A C 1
ATOM 546 O O . GLY A 1 73 ? -8.988 9.919 -6.800 1.00 51.06 73 GLY A O 1
ATOM 547 N N . THR A 1 74 ? -8.749 7.823 -7.547 1.00 47.81 74 THR A N 1
ATOM 548 C CA . THR A 1 74 ? -10.178 7.627 -7.818 1.00 47.81 74 THR A CA 1
ATOM 549 C C . THR A 1 74 ? -10.938 7.584 -6.496 1.00 47.81 74 THR A C 1
ATOM 551 O O . THR A 1 74 ? -10.933 6.575 -5.792 1.00 47.81 74 THR A O 1
ATOM 554 N N . LYS A 1 75 ? -11.594 8.696 -6.148 1.00 52.69 75 LYS A N 1
ATOM 555 C CA . LYS A 1 75 ? -12.410 8.819 -4.937 1.00 52.69 75 LYS A CA 1
ATOM 556 C C . LYS A 1 75 ? -13.643 7.926 -5.045 1.00 52.69 75 LYS A C 1
ATOM 558 O O . LYS A 1 75 ? -14.643 8.292 -5.660 1.00 52.69 75 LYS A O 1
ATOM 563 N N . LEU A 1 76 ? -13.583 6.760 -4.415 1.00 49.78 76 LEU A N 1
ATOM 564 C CA . LEU A 1 76 ? -14.745 5.897 -4.259 1.00 49.78 76 LEU A CA 1
ATOM 565 C C . LEU A 1 76 ? -15.577 6.396 -3.077 1.00 49.78 76 LEU A C 1
ATOM 567 O O . LEU A 1 76 ? -15.113 6.461 -1.939 1.00 49.78 76 LEU A O 1
ATOM 571 N N . LYS A 1 77 ? -16.831 6.768 -3.345 1.00 52.19 77 LYS A N 1
ATOM 572 C CA .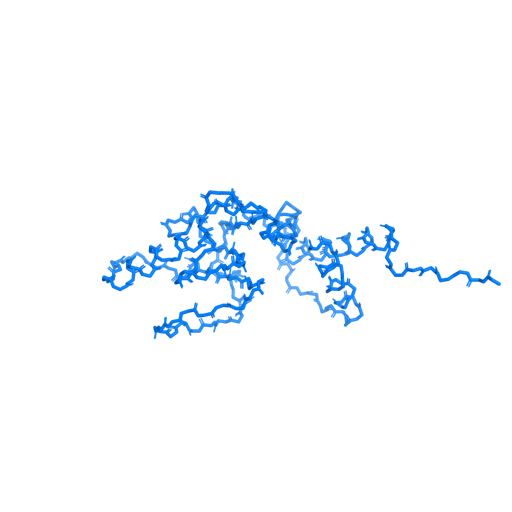 LYS A 1 77 ? -17.794 7.067 -2.286 1.00 52.19 77 LYS A CA 1
ATOM 573 C C . LYS A 1 77 ? -18.247 5.744 -1.677 1.00 52.19 77 LYS A C 1
ATOM 575 O O . LYS A 1 77 ? -18.956 4.981 -2.326 1.00 52.19 77 LYS A O 1
ATOM 580 N N . LEU A 1 78 ? -17.856 5.488 -0.431 1.00 57.25 78 LEU A N 1
ATOM 581 C CA . LEU A 1 78 ? -18.369 4.347 0.319 1.00 57.25 78 LEU A CA 1
ATOM 582 C C . LEU A 1 78 ? -19.872 4.535 0.544 1.00 57.25 78 LEU A C 1
ATOM 584 O O . LEU A 1 78 ? -20.308 5.480 1.205 1.00 57.25 78 LEU A O 1
ATOM 588 N N . ILE A 1 79 ? -20.664 3.640 -0.039 1.00 61.91 79 ILE A N 1
ATOM 589 C CA . ILE A 1 79 ? -22.093 3.524 0.240 1.00 61.91 79 ILE A CA 1
ATOM 590 C C . ILE A 1 79 ? -22.226 2.547 1.416 1.00 61.91 79 ILE A C 1
ATOM 592 O O . ILE A 1 79 ? -21.636 1.466 1.356 1.00 61.91 79 ILE A O 1
ATOM 596 N N . PRO A 1 80 ? -22.956 2.895 2.491 1.00 58.28 80 PRO A N 1
ATOM 597 C CA . PRO A 1 80 ? -23.184 1.972 3.597 1.00 58.28 80 PRO A CA 1
ATOM 598 C C . PRO A 1 80 ? -23.853 0.691 3.078 1.00 58.28 80 PRO A C 1
ATOM 600 O O . PRO A 1 80 ? -24.896 0.744 2.430 1.00 58.28 80 PRO A O 1
ATOM 603 N N . GLY A 1 81 ? -23.223 -0.455 3.333 1.00 67.50 81 GLY A N 1
ATOM 604 C CA . GLY A 1 81 ? -23.638 -1.749 2.801 1.00 67.50 81 GLY A CA 1
ATOM 605 C C . GLY A 1 81 ? -22.589 -2.836 3.036 1.00 67.50 81 GLY A C 1
ATOM 606 O O . GLY A 1 81 ? -21.595 -2.633 3.738 1.00 67.50 81 GLY A O 1
ATOM 607 N N . VAL A 1 82 ? -22.802 -4.012 2.445 1.00 68.50 82 VAL A N 1
ATOM 608 C CA . VAL A 1 82 ? -21.853 -5.125 2.555 1.00 68.50 82 VAL A CA 1
ATOM 609 C C . VAL A 1 82 ? -20.623 -4.821 1.698 1.00 68.50 82 VAL A C 1
ATOM 611 O O . VAL A 1 82 ? -20.671 -4.916 0.479 1.00 68.50 82 VAL A O 1
ATOM 614 N N . LEU A 1 83 ? -19.506 -4.454 2.334 1.00 71.94 83 LEU A N 1
ATOM 615 C CA . LEU A 1 83 ? -18.238 -4.174 1.640 1.00 71.94 83 LEU A CA 1
ATOM 616 C C . LEU A 1 83 ? -17.603 -5.459 1.062 1.00 71.94 83 LEU A C 1
ATOM 618 O O . LEU A 1 83 ? -16.706 -6.029 1.672 1.00 71.94 83 LEU A O 1
ATOM 622 N N . GLN A 1 84 ? -18.087 -5.976 -0.061 1.00 73.62 84 GLN A N 1
ATOM 623 C CA . GLN A 1 84 ? -17.469 -7.132 -0.719 1.00 73.62 84 GLN A CA 1
ATOM 624 C C . GLN A 1 84 ? -16.237 -6.687 -1.509 1.00 73.62 84 GLN A C 1
ATOM 626 O O . GLN A 1 84 ? -16.287 -5.697 -2.234 1.00 73.62 84 GLN A O 1
ATOM 631 N N . LEU A 1 85 ? -15.131 -7.407 -1.341 1.00 77.56 85 LEU A N 1
ATOM 632 C CA . LEU A 1 85 ? -13.860 -7.125 -2.000 1.00 77.56 85 LEU A CA 1
ATOM 633 C C . LEU A 1 85 ? -13.443 -8.363 -2.780 1.00 77.56 85 LEU A C 1
ATOM 635 O O . LEU A 1 85 ? -13.585 -9.479 -2.279 1.00 77.56 85 LEU A O 1
ATOM 639 N N . ALA A 1 86 ? -12.943 -8.156 -3.994 1.00 77.75 86 ALA A N 1
ATOM 640 C CA . ALA A 1 86 ? -12.297 -9.220 -4.742 1.00 77.75 86 ALA A CA 1
ATOM 641 C C . ALA A 1 86 ? -10.978 -9.604 -4.055 1.00 77.75 86 ALA A C 1
ATOM 643 O O . ALA A 1 86 ? -10.358 -8.783 -3.370 1.00 77.75 86 ALA A O 1
ATOM 644 N N . GLU A 1 87 ? -10.539 -10.842 -4.243 1.00 79.62 87 GLU A N 1
ATOM 645 C CA . GLU A 1 87 ? -9.227 -11.276 -3.770 1.00 79.62 87 GLU A CA 1
ATOM 646 C C . GLU A 1 87 ? -8.113 -10.424 -4.400 1.00 79.62 87 GLU A C 1
ATOM 648 O O . GLU A 1 87 ? -8.173 -10.084 -5.583 1.00 79.62 87 GLU A O 1
ATOM 653 N N . GLY A 1 88 ? -7.126 -10.026 -3.593 1.00 80.31 88 GLY A N 1
ATOM 654 C CA . GLY A 1 88 ? -6.028 -9.160 -4.025 1.00 80.31 88 GLY A CA 1
ATOM 655 C C . GLY A 1 88 ? -6.401 -7.681 -4.172 1.00 80.31 88 GLY A C 1
ATOM 656 O O . GLY A 1 88 ? -5.666 -6.927 -4.814 1.00 80.31 88 GLY A O 1
ATOM 657 N N . SER A 1 89 ? -7.532 -7.243 -3.604 1.00 85.06 89 SER A N 1
ATOM 658 C CA . SER A 1 89 ? -7.927 -5.828 -3.620 1.00 85.06 89 SER A CA 1
ATOM 659 C C . SER A 1 89 ? -6.949 -4.969 -2.811 1.00 85.06 89 SER A C 1
ATOM 661 O O . SER A 1 89 ? -6.685 -5.245 -1.641 1.00 85.06 89 SER A O 1
ATOM 663 N N . HIS A 1 90 ? -6.472 -3.873 -3.403 1.00 86.12 90 HIS A N 1
ATOM 664 C CA . HIS A 1 90 ? -5.768 -2.816 -2.676 1.00 86.12 90 HIS A CA 1
ATOM 665 C C . HIS A 1 90 ? -6.761 -1.735 -2.258 1.00 86.12 90 HIS A C 1
ATOM 667 O O . HIS A 1 90 ? -7.486 -1.191 -3.092 1.00 86.12 90 HIS A O 1
ATOM 673 N N . LEU A 1 91 ? -6.792 -1.418 -0.968 1.00 87.56 91 LEU A N 1
ATOM 674 C CA . LEU A 1 91 ? -7.598 -0.337 -0.419 1.00 87.56 91 LEU A CA 1
ATOM 675 C C . LEU A 1 91 ? -6.705 0.836 -0.043 1.00 87.56 91 LEU A C 1
ATOM 677 O O . LEU A 1 91 ? -5.729 0.666 0.684 1.00 87.56 91 LEU A O 1
ATOM 681 N N . MET A 1 92 ? -7.083 2.027 -0.499 1.00 87.56 92 MET A N 1
ATOM 682 C CA . MET A 1 92 ? -6.447 3.279 -0.108 1.00 87.56 92 MET A CA 1
ATOM 683 C C . MET A 1 92 ? -7.372 4.051 0.831 1.00 87.56 92 MET A C 1
ATOM 685 O O . MET A 1 92 ? -8.526 4.317 0.488 1.00 87.56 92 MET A O 1
ATOM 689 N N . PHE A 1 93 ? -6.861 4.412 2.004 1.00 86.31 93 PHE A N 1
ATOM 690 C CA . PHE A 1 93 ? -7.551 5.230 2.992 1.00 86.31 93 PHE A CA 1
ATOM 691 C C . PHE A 1 93 ? -6.864 6.580 3.100 1.00 86.31 93 PHE A C 1
ATOM 693 O O . PHE A 1 93 ? -5.730 6.674 3.557 1.00 86.31 93 PHE A O 1
ATOM 700 N N . ASP A 1 94 ? -7.569 7.623 2.682 1.00 85.94 94 ASP A N 1
ATOM 701 C CA . ASP A 1 94 ? -7.106 8.993 2.840 1.00 85.94 94 ASP A CA 1
ATOM 702 C C . ASP A 1 94 ? -7.633 9.580 4.156 1.00 85.94 94 ASP A C 1
ATOM 704 O O . ASP A 1 94 ? -8.795 9.977 4.268 1.00 85.94 94 ASP A O 1
ATOM 708 N N . GLU A 1 95 ? -6.767 9.607 5.165 1.00 86.50 95 GLU A N 1
ATOM 709 C CA . GLU A 1 95 ? -7.008 10.235 6.461 1.00 86.50 95 GLU A CA 1
ATOM 710 C C . GLU A 1 95 ? -6.630 11.724 6.481 1.00 86.50 95 GLU A C 1
ATOM 712 O O . GLU A 1 95 ? -6.962 12.414 7.441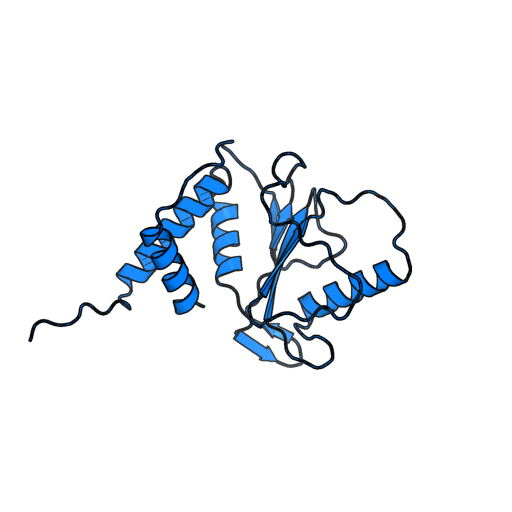 1.00 86.50 95 GLU A O 1
ATOM 717 N N . THR A 1 96 ? -5.986 12.258 5.435 1.00 82.50 96 THR A N 1
ATOM 718 C CA . THR A 1 96 ? -5.594 13.684 5.382 1.00 82.50 96 THR A CA 1
ATOM 719 C C . THR A 1 96 ? -6.806 14.619 5.351 1.00 82.50 96 THR A C 1
ATOM 721 O O . THR A 1 96 ? -6.740 15.774 5.767 1.00 82.50 96 THR A O 1
ATOM 724 N N . CYS A 1 97 ? -7.945 14.106 4.882 1.00 77.94 97 CYS A N 1
ATOM 725 C CA . CYS A 1 97 ? -9.219 14.811 4.842 1.00 77.94 97 CYS A CA 1
ATOM 726 C C . CYS A 1 97 ? -10.083 14.583 6.096 1.00 77.94 97 CYS A C 1
ATOM 728 O O . CYS A 1 97 ? -11.222 15.050 6.129 1.00 77.94 97 CYS A O 1
ATOM 730 N N . LEU A 1 98 ? -9.597 13.843 7.099 1.00 78.12 98 LEU A N 1
ATOM 731 C CA . LEU A 1 98 ? -10.341 13.638 8.339 1.00 78.12 98 LEU A CA 1
ATOM 732 C C . LEU A 1 98 ? -10.234 14.863 9.244 1.00 78.12 98 LEU A C 1
ATOM 734 O O . LEU A 1 98 ? -9.164 15.424 9.457 1.00 78.12 98 LEU A O 1
ATOM 738 N N . GLU A 1 99 ? -11.372 15.246 9.808 1.00 78.44 99 GLU A N 1
ATOM 739 C CA . GLU A 1 99 ? -11.482 16.332 10.775 1.00 78.44 99 GLU A CA 1
ATOM 740 C C . GLU A 1 99 ? -11.832 15.768 12.150 1.00 78.44 99 GLU A C 1
ATOM 742 O O . GLU A 1 99 ? -12.432 14.695 12.280 1.00 78.44 99 GLU A O 1
ATOM 747 N N . THR A 1 100 ? -11.450 16.491 13.200 1.00 76.62 100 THR A N 1
ATOM 748 C CA . THR A 1 100 ? -11.784 16.104 14.568 1.00 76.62 100 THR A CA 1
ATOM 749 C C . THR A 1 100 ? -13.298 16.162 14.769 1.00 76.62 100 THR A C 1
ATOM 751 O O . THR A 1 100 ? -13.951 17.181 14.559 1.00 76.62 100 THR A O 1
ATOM 754 N N . GLY A 1 101 ? -13.875 15.041 15.190 1.00 79.44 101 GLY A N 1
ATOM 755 C CA . GLY A 1 101 ? -15.308 14.912 15.411 1.00 79.44 101 GLY A CA 1
ATOM 756 C C . GLY A 1 101 ? -15.657 13.566 16.033 1.00 79.44 101 GLY A C 1
ATOM 757 O O . GLY A 1 101 ? -14.840 12.646 16.076 1.00 79.44 101 GLY A O 1
ATOM 758 N N . THR A 1 102 ? -16.882 13.446 16.536 1.00 78.62 102 THR A N 1
ATOM 759 C CA . THR A 1 102 ? -17.369 12.197 17.127 1.00 78.62 102 THR A CA 1
ATOM 760 C C . THR A 1 102 ? -17.961 11.313 16.035 1.00 78.62 102 THR A C 1
ATOM 762 O O . THR A 1 102 ? -18.937 11.690 15.385 1.00 78.62 102 THR A O 1
ATOM 765 N N . LEU A 1 103 ? -17.403 10.115 15.848 1.00 81.50 103 LEU A N 1
ATOM 766 C CA . LEU A 1 103 ? -18.032 9.092 15.014 1.00 81.50 103 LEU A CA 1
ATOM 767 C C . LEU A 1 103 ? -19.361 8.656 15.645 1.00 81.50 103 LEU A C 1
ATOM 769 O O . LEU A 1 103 ? -19.451 8.444 16.854 1.00 81.50 103 LEU A O 1
ATOM 773 N N . ASN A 1 104 ? -20.393 8.478 14.823 1.00 88.56 104 ASN A N 1
ATOM 774 C CA . ASN A 1 104 ? -21.631 7.847 15.277 1.00 88.56 104 ASN A CA 1
ATOM 775 C C . ASN A 1 104 ? -21.412 6.340 15.542 1.00 88.56 104 ASN A C 1
ATOM 777 O O . ASN A 1 104 ? -20.368 5.778 15.205 1.00 88.56 104 ASN A O 1
ATOM 781 N N . SER A 1 105 ? -22.404 5.665 16.128 1.00 87.81 105 SER A N 1
ATOM 782 C CA . SER A 1 105 ? -22.315 4.232 16.453 1.00 87.81 105 SER A CA 1
ATOM 783 C C . SER A 1 105 ? -21.969 3.357 15.242 1.00 87.81 105 SER A C 1
ATOM 785 O O . SER A 1 105 ? -21.145 2.453 15.359 1.00 87.81 105 SER A O 1
ATOM 787 N N . ALA A 1 106 ? -22.529 3.663 14.068 1.00 86.38 106 ALA A N 1
ATOM 788 C CA . ALA A 1 106 ? -22.213 2.968 12.821 1.00 86.38 106 ALA A CA 1
ATOM 789 C C . ALA A 1 106 ? -20.766 3.218 12.358 1.00 86.38 106 ALA A C 1
ATOM 791 O O . ALA A 1 106 ? -20.107 2.303 11.878 1.00 86.38 106 ALA A O 1
ATOM 792 N N . GLY A 1 107 ? -20.244 4.434 12.526 1.00 84.50 107 GLY A N 1
ATOM 793 C CA . GLY A 1 107 ? -18.866 4.796 12.201 1.00 84.50 107 GLY A CA 1
ATOM 794 C C . GLY A 1 107 ? -17.854 4.089 13.099 1.00 84.50 107 GLY A C 1
ATOM 795 O O . GLY A 1 107 ? -16.850 3.585 12.604 1.00 84.50 107 GLY A O 1
ATOM 796 N N . VAL A 1 108 ? -18.150 3.981 14.399 1.00 88.19 108 VAL A N 1
ATOM 797 C CA . VAL A 1 108 ? -17.334 3.204 15.345 1.00 88.19 108 VAL A CA 1
ATOM 798 C C . VAL A 1 108 ? -17.322 1.725 14.960 1.00 88.19 108 VAL A C 1
ATOM 800 O O . VAL A 1 108 ? -16.262 1.102 14.959 1.00 88.19 108 VAL A O 1
ATOM 803 N N . GLU A 1 109 ? -18.476 1.166 14.594 1.00 87.38 109 GLU A N 1
ATOM 804 C CA . GLU A 1 109 ? -18.562 -0.235 14.179 1.00 87.38 109 GLU A CA 1
ATOM 805 C C . GLU A 1 109 ? -17.838 -0.489 12.851 1.00 87.38 109 GLU A C 1
ATOM 807 O O . GLU A 1 109 ? -17.062 -1.435 12.741 1.00 87.38 109 GLU A O 1
ATOM 812 N N . ASN A 1 110 ? -17.979 0.407 11.873 1.00 86.06 110 ASN A N 1
ATOM 813 C CA . ASN A 1 110 ? -17.239 0.329 10.615 1.00 86.06 110 ASN A CA 1
ATOM 814 C C . ASN A 1 110 ? -15.723 0.378 10.845 1.00 86.06 110 ASN A C 1
ATOM 816 O O . ASN A 1 110 ? -14.997 -0.432 10.273 1.00 86.06 110 ASN A O 1
ATOM 820 N N . ALA A 1 111 ? -15.239 1.275 11.710 1.00 87.00 111 ALA A N 1
ATOM 821 C CA . ALA A 1 111 ? -13.821 1.354 12.057 1.00 87.00 111 ALA A CA 1
ATOM 822 C C . ALA A 1 111 ? -13.318 0.053 12.707 1.00 87.00 111 ALA A C 1
ATOM 824 O O . ALA A 1 111 ? -12.253 -0.448 12.343 1.00 87.00 111 ALA A O 1
ATOM 825 N N . ARG A 1 112 ? -14.105 -0.548 13.613 1.00 88.38 112 ARG A N 1
ATOM 826 C CA . ARG A 1 112 ? -13.783 -1.855 14.212 1.00 88.38 112 ARG A CA 1
ATOM 827 C C . ARG A 1 112 ? -13.716 -2.967 13.171 1.00 88.38 112 ARG A C 1
ATOM 829 O O . ARG A 1 112 ? -12.779 -3.759 13.202 1.00 88.38 112 ARG A O 1
ATOM 836 N N . LEU A 1 113 ? -14.675 -3.015 12.247 1.00 86.75 113 LEU A N 1
ATOM 837 C CA . LEU A 1 113 ? -14.705 -4.015 11.179 1.00 86.75 113 LEU A CA 1
ATOM 838 C C . LEU A 1 113 ? -13.528 -3.859 10.215 1.00 86.75 113 LEU A C 1
ATOM 840 O O . LEU A 1 113 ? -12.955 -4.862 9.798 1.00 86.75 113 LEU A O 1
ATOM 844 N N . LEU A 1 114 ? -13.144 -2.625 9.880 1.00 87.56 114 LEU A N 1
ATOM 845 C CA . LEU A 1 114 ? -11.971 -2.368 9.046 1.00 87.56 114 LEU A CA 1
ATOM 846 C C . LEU A 1 114 ? -10.680 -2.776 9.756 1.00 87.56 114 LEU A C 1
ATOM 848 O O . LEU A 1 114 ? -9.854 -3.458 9.157 1.00 87.56 114 LEU A O 1
ATOM 852 N N . LYS A 1 115 ? -10.540 -2.454 11.046 1.00 88.56 115 LYS A N 1
ATOM 853 C CA . LYS A 1 115 ? -9.411 -2.918 11.858 1.00 88.56 115 LYS A CA 1
ATOM 854 C C . LYS A 1 115 ? -9.330 -4.448 11.893 1.00 88.56 115 LYS A C 1
ATOM 856 O O . LYS A 1 115 ? -8.267 -5.013 11.641 1.00 88.56 115 LYS A O 1
ATOM 861 N N . ALA A 1 116 ? -10.456 -5.116 12.143 1.00 87.38 116 ALA A N 1
ATOM 862 C CA . ALA A 1 116 ? -10.530 -6.573 12.150 1.00 87.38 116 ALA A CA 1
ATOM 863 C C . ALA A 1 116 ? -10.200 -7.173 10.773 1.00 87.38 116 ALA A C 1
ATOM 865 O O . ALA A 1 116 ? -9.516 -8.190 10.702 1.00 87.38 116 ALA A O 1
ATOM 866 N N . LEU A 1 117 ? -10.634 -6.536 9.679 1.00 87.19 117 LEU A N 1
ATOM 867 C CA . LEU A 1 117 ? -10.282 -6.944 8.320 1.00 87.19 117 LEU A CA 1
ATOM 868 C C . LEU A 1 117 ? -8.767 -6.864 8.088 1.00 87.19 117 LEU A C 1
ATOM 870 O O . LEU A 1 117 ? -8.197 -7.808 7.545 1.00 87.19 117 LEU A O 1
ATOM 874 N N . THR A 1 118 ? -8.114 -5.782 8.521 1.00 85.81 118 THR A N 1
ATOM 875 C CA . THR A 1 118 ? -6.660 -5.619 8.370 1.00 85.81 118 THR A CA 1
ATOM 876 C C . THR A 1 118 ? -5.884 -6.696 9.119 1.00 85.81 118 THR A C 1
ATOM 878 O O . THR A 1 118 ? -4.928 -7.246 8.573 1.00 85.81 118 THR A O 1
ATOM 881 N N . GLU A 1 119 ? -6.287 -6.998 10.355 1.00 85.31 119 GLU A N 1
ATOM 882 C CA . GLU A 1 119 ? -5.585 -7.932 11.245 1.00 85.31 119 GLU A CA 1
ATOM 883 C C . GLU A 1 119 ? -5.872 -9.398 10.892 1.00 85.31 119 GLU A C 1
ATOM 885 O O . GLU A 1 119 ? -4.946 -10.193 10.736 1.00 85.31 119 GLU A O 1
ATOM 890 N N . LEU A 1 120 ? -7.149 -9.755 10.730 1.00 84.69 120 LEU A N 1
ATOM 891 C CA . LEU A 1 120 ? -7.585 -11.143 10.555 1.00 84.69 120 LEU A CA 1
ATOM 892 C C . LEU A 1 120 ? -7.655 -11.572 9.089 1.00 84.69 120 LEU A C 1
ATOM 894 O O . LEU A 1 120 ? -7.722 -12.771 8.817 1.00 84.69 120 LEU A O 1
ATOM 898 N N . GLN A 1 121 ? -7.673 -10.623 8.141 1.00 85.75 121 GLN A N 1
ATOM 899 C CA . GLN A 1 121 ? -7.830 -10.904 6.708 1.00 85.75 121 GLN A CA 1
ATOM 900 C C . GLN A 1 121 ? -9.037 -11.822 6.446 1.00 85.75 121 GLN A C 1
ATOM 902 O O . GLN A 1 121 ? -8.972 -12.796 5.689 1.00 85.75 121 GLN A O 1
ATOM 907 N N . LYS A 1 122 ? -10.134 -11.540 7.155 1.00 80.94 122 LYS A N 1
ATOM 908 C CA . LYS A 1 122 ? -11.405 -12.261 7.098 1.00 80.94 122 LYS A CA 1
ATOM 909 C C . LYS A 1 122 ? -12.552 -11.268 7.120 1.00 80.94 122 LYS A C 1
ATOM 911 O O . LYS A 1 122 ? -12.530 -10.295 7.871 1.00 80.94 122 LYS A O 1
ATOM 916 N N . LYS A 1 123 ? -13.585 -11.551 6.336 1.00 74.56 123 LYS A N 1
ATOM 917 C CA . LYS A 1 123 ? -14.812 -10.763 6.293 1.00 74.56 123 LYS A CA 1
ATOM 918 C C . LYS A 1 123 ? -16.010 -11.703 6.250 1.00 74.56 123 LYS A C 1
ATOM 920 O O . LYS A 1 123 ? -16.130 -12.467 5.305 1.00 74.56 123 LYS A O 1
ATOM 925 N N . MET A 1 124 ? -16.915 -11.603 7.230 1.00 71.75 124 MET A N 1
ATOM 926 C CA . MET A 1 124 ? -18.163 -12.390 7.264 1.00 71.75 124 MET A CA 1
ATOM 927 C C . MET A 1 124 ? -17.907 -13.887 7.011 1.00 71.75 124 MET A C 1
ATOM 929 O O . MET A 1 124 ? -18.485 -14.475 6.107 1.00 71.75 124 MET A O 1
ATOM 933 N N . GLU A 1 125 ? -16.962 -14.462 7.763 1.00 69.31 125 GLU A N 1
ATOM 934 C CA . GLU A 1 125 ? -16.515 -15.867 7.662 1.00 69.31 125 GLU A CA 1
ATOM 935 C C . GLU A 1 125 ? -15.819 -16.270 6.347 1.00 69.31 125 GLU A C 1
ATOM 937 O O . GLU A 1 125 ? -15.313 -17.385 6.238 1.00 69.31 125 GLU A O 1
ATOM 942 N N . MET A 1 126 ? -15.677 -15.352 5.390 1.00 76.25 126 MET A N 1
ATOM 943 C CA . MET A 1 126 ? -14.914 -15.562 4.162 1.00 76.25 126 MET A CA 1
ATOM 944 C C . MET A 1 126 ? -13.468 -15.075 4.322 1.00 76.25 126 MET A C 1
ATOM 946 O O . MET A 1 126 ? -13.208 -14.023 4.915 1.00 76.25 126 MET A O 1
ATOM 950 N N . MET A 1 127 ? -12.514 -15.837 3.784 1.00 80.75 127 MET A N 1
ATOM 951 C CA . MET A 1 127 ? -11.116 -15.406 3.688 1.00 80.75 127 MET A CA 1
ATOM 952 C C . MET A 1 127 ? -11.006 -14.208 2.736 1.00 80.75 127 MET A C 1
ATOM 954 O O . MET A 1 127 ? -11.683 -14.168 1.712 1.00 80.75 127 MET A O 1
ATOM 958 N N . ALA A 1 128 ? -10.157 -13.240 3.072 1.00 84.06 128 ALA A N 1
ATOM 959 C CA . ALA A 1 128 ? -9.893 -12.063 2.248 1.00 84.06 128 ALA A CA 1
ATOM 960 C C . ALA A 1 128 ? -8.381 -11.872 2.075 1.00 84.06 128 ALA A C 1
ATOM 962 O O . ALA A 1 128 ? -7.638 -12.140 3.013 1.00 84.06 128 ALA A O 1
ATOM 963 N N . ASP A 1 129 ? -7.927 -11.405 0.916 1.00 86.94 129 ASP A N 1
ATOM 964 C CA . ASP A 1 129 ? -6.563 -10.894 0.725 1.00 86.94 129 ASP A CA 1
ATOM 965 C C . ASP A 1 129 ? -6.667 -9.428 0.322 1.00 86.94 129 ASP A C 1
ATOM 967 O O . ASP A 1 129 ? -7.055 -9.103 -0.803 1.00 86.94 129 ASP A O 1
ATOM 971 N N . VAL A 1 130 ? -6.436 -8.554 1.297 1.00 87.00 130 VAL A N 1
ATOM 972 C CA . VAL A 1 130 ? -6.618 -7.114 1.170 1.00 87.00 130 VAL A CA 1
ATOM 973 C C . VAL A 1 130 ? -5.380 -6.410 1.691 1.00 87.00 130 VAL A C 1
ATOM 975 O O . VAL A 1 130 ? -5.027 -6.532 2.867 1.00 87.00 130 VAL A O 1
ATOM 978 N N . GLN A 1 131 ? -4.768 -5.611 0.826 1.00 89.06 131 GLN A N 1
ATOM 979 C CA . GLN A 1 131 ? -3.650 -4.751 1.190 1.00 89.06 131 GLN A CA 1
ATOM 980 C C . GLN A 1 131 ? -4.168 -3.343 1.472 1.00 89.06 131 GLN A C 1
ATOM 982 O O . GLN A 1 131 ? -4.957 -2.800 0.699 1.00 89.06 131 GLN A O 1
ATOM 987 N N . MET A 1 132 ? -3.746 -2.755 2.592 1.00 90.19 132 MET A N 1
ATOM 988 C CA . MET A 1 132 ? -4.178 -1.416 2.997 1.00 90.19 132 MET A CA 1
ATOM 989 C C . MET A 1 132 ? -3.035 -0.414 2.890 1.00 90.19 132 MET A C 1
ATOM 991 O O . MET A 1 132 ? -1.975 -0.616 3.482 1.00 90.19 132 MET A O 1
ATOM 995 N N . LEU A 1 133 ? -3.275 0.661 2.147 1.00 91.50 133 LEU A N 1
ATOM 996 C CA . LEU A 1 133 ? -2.427 1.840 2.080 1.00 91.50 133 LEU A CA 1
ATOM 997 C C . LEU A 1 133 ? -3.167 2.995 2.754 1.00 91.50 133 LEU A C 1
ATOM 999 O O . LEU A 1 133 ? -4.309 3.288 2.408 1.00 91.50 133 LEU A O 1
ATOM 1003 N N . ILE A 1 134 ? -2.530 3.635 3.722 1.00 91.25 134 ILE A N 1
ATOM 1004 C CA . ILE A 1 134 ? -3.103 4.739 4.485 1.00 91.25 134 ILE A CA 1
ATOM 1005 C C . ILE A 1 134 ? -2.274 5.985 4.189 1.00 91.25 134 ILE A C 1
ATOM 1007 O O . ILE A 1 134 ? -1.049 5.944 4.275 1.00 91.25 134 ILE A O 1
ATOM 1011 N N . SER A 1 135 ? -2.944 7.076 3.842 1.00 89.44 135 SER A N 1
ATOM 1012 C CA . SER A 1 135 ? -2.350 8.400 3.678 1.00 89.44 135 SER A CA 1
ATOM 1013 C C . SER A 1 135 ? -2.833 9.274 4.820 1.00 89.44 135 SER A C 1
ATOM 1015 O O . SER A 1 135 ? -4.036 9.448 4.987 1.00 89.44 135 SER A O 1
ATOM 1017 N N . SER A 1 136 ? -1.929 9.809 5.630 1.00 89.19 136 SER A N 1
ATOM 1018 C CA . SER A 1 136 ? -2.304 10.528 6.850 1.00 89.19 136 SER A CA 1
ATOM 1019 C C . SER A 1 136 ? -1.325 11.656 7.178 1.00 89.19 136 SER A C 1
ATOM 1021 O O . SER A 1 136 ? -0.199 11.708 6.682 1.00 89.19 136 SER A O 1
ATOM 1023 N N . GLU A 1 137 ? -1.737 12.589 8.039 1.00 85.94 137 GLU A N 1
ATOM 1024 C CA . GLU A 1 137 ? -0.828 13.631 8.540 1.00 85.94 137 GLU A CA 1
ATOM 1025 C C . GLU A 1 137 ? 0.166 13.069 9.578 1.00 85.94 137 GLU A C 1
ATOM 1027 O O . GLU A 1 137 ? 1.278 13.575 9.720 1.00 85.94 137 GLU A O 1
ATOM 1032 N N . GLY A 1 138 ? -0.192 11.978 10.264 1.00 85.25 138 GLY A N 1
ATOM 1033 C CA . GLY A 1 138 ? 0.593 11.366 11.338 1.00 85.25 138 GLY A CA 1
ATOM 1034 C C . GLY A 1 138 ? 0.291 9.878 11.508 1.00 85.25 138 GLY A C 1
ATOM 1035 O O . GLY A 1 138 ? -0.129 9.204 10.583 1.00 85.25 138 GLY A O 1
ATOM 1036 N N . LYS A 1 139 ? 0.495 9.308 12.695 1.00 85.69 139 LYS A N 1
ATOM 1037 C CA . LYS A 1 139 ? 0.117 7.905 12.922 1.00 85.69 139 LYS A CA 1
ATOM 1038 C C . LYS A 1 139 ? -1.408 7.743 12.816 1.00 85.69 139 LYS A C 1
ATOM 1040 O O . LYS A 1 139 ? -2.129 8.414 13.551 1.00 85.69 139 LYS A O 1
ATOM 1045 N N . SER A 1 140 ? -1.876 6.826 11.965 1.00 85.00 140 SER A N 1
ATOM 1046 C CA . SER A 1 140 ? -3.301 6.484 11.900 1.00 85.00 140 SER A CA 1
ATOM 1047 C C . SER A 1 140 ? -3.796 5.977 13.255 1.00 85.00 140 SER A C 1
ATOM 1049 O O . SER A 1 140 ? -3.181 5.113 13.889 1.00 85.00 140 SER A O 1
ATOM 1051 N N . ASN A 1 141 ? -4.926 6.531 13.689 1.00 80.56 141 ASN A N 1
ATOM 1052 C CA . ASN A 1 141 ? -5.631 6.117 14.902 1.00 80.56 141 ASN A CA 1
ATOM 1053 C C . ASN A 1 141 ? -6.806 5.173 14.601 1.00 80.56 141 ASN A C 1
ATOM 1055 O O . ASN A 1 141 ? -7.410 4.635 15.530 1.00 80.56 141 ASN A O 1
ATOM 1059 N N . ILE A 1 142 ? -7.146 4.990 13.322 1.00 83.75 142 ILE A N 1
ATOM 1060 C CA . ILE A 1 142 ? -8.308 4.213 12.879 1.00 83.75 142 ILE A CA 1
ATOM 1061 C C . ILE A 1 142 ? -7.865 2.829 12.411 1.00 83.75 142 ILE A C 1
ATOM 1063 O O . ILE A 1 142 ? -8.443 1.825 12.833 1.00 83.75 142 ILE A O 1
ATOM 1067 N N . LEU A 1 143 ? -6.831 2.768 11.571 1.00 85.44 143 LEU A N 1
ATOM 1068 C CA . LEU A 1 143 ? -6.366 1.538 10.947 1.00 85.44 143 LEU A CA 1
ATOM 1069 C C . LEU A 1 143 ? -4.952 1.188 11.426 1.00 85.44 143 LEU A C 1
ATOM 1071 O O . LEU A 1 143 ? -4.062 2.039 11.414 1.00 85.44 143 LEU A O 1
ATOM 1075 N N . PRO A 1 144 ? -4.710 -0.066 11.845 1.00 87.50 144 PRO A N 1
ATOM 1076 C CA . PRO A 1 144 ? -3.359 -0.512 12.131 1.00 87.50 144 PRO A CA 1
ATOM 1077 C C . PRO A 1 144 ? -2.563 -0.599 10.824 1.00 87.50 144 PRO A C 1
ATOM 1079 O O . PRO A 1 144 ? -3.087 -1.036 9.799 1.00 87.50 144 PRO A O 1
ATOM 1082 N N . ALA A 1 145 ? -1.292 -0.216 10.884 1.00 89.88 145 ALA A N 1
ATOM 1083 C CA . ALA A 1 145 ? -0.339 -0.389 9.798 1.00 89.88 145 ALA A CA 1
ATOM 1084 C C . ALA A 1 145 ? 0.862 -1.188 10.300 1.00 89.88 145 ALA A C 1
ATOM 1086 O O . ALA A 1 145 ? 1.364 -0.924 11.396 1.00 89.88 145 ALA A O 1
ATOM 1087 N N . ASP A 1 146 ? 1.318 -2.145 9.496 1.00 91.06 146 ASP A N 1
ATOM 1088 C CA . ASP A 1 146 ? 2.516 -2.937 9.778 1.00 91.06 146 ASP A CA 1
ATOM 1089 C C . ASP A 1 146 ? 3.765 -2.039 9.694 1.00 91.06 146 ASP A C 1
ATOM 1091 O O . ASP A 1 146 ? 4.710 -2.203 10.465 1.00 91.06 146 ASP A O 1
ATOM 1095 N N . ILE A 1 147 ? 3.742 -1.045 8.795 1.00 92.12 147 ILE A N 1
ATOM 1096 C CA . ILE A 1 147 ? 4.794 -0.037 8.640 1.00 92.12 147 ILE A CA 1
ATOM 1097 C C . ILE A 1 147 ? 4.189 1.361 8.637 1.00 92.12 147 ILE A C 1
ATOM 1099 O O . ILE A 1 147 ? 3.247 1.647 7.900 1.00 92.12 147 ILE A O 1
ATOM 1103 N N . ILE A 1 148 ? 4.773 2.245 9.443 1.00 92.62 148 ILE A N 1
ATOM 1104 C CA . ILE A 1 148 ? 4.474 3.675 9.456 1.00 92.62 148 ILE A CA 1
ATOM 1105 C C . ILE A 1 148 ? 5.727 4.391 8.974 1.00 92.62 148 ILE A C 1
ATOM 1107 O O . ILE A 1 148 ? 6.787 4.262 9.586 1.00 92.62 148 ILE A O 1
ATOM 1111 N N . MET A 1 149 ? 5.599 5.132 7.883 1.00 91.94 149 MET A N 1
ATOM 1112 C CA . MET A 1 149 ? 6.699 5.850 7.263 1.00 91.94 149 MET A CA 1
ATOM 1113 C C . MET A 1 149 ? 6.339 7.316 7.078 1.00 91.94 149 MET A C 1
ATOM 1115 O O . MET A 1 149 ? 5.292 7.632 6.523 1.00 91.94 149 MET A O 1
ATOM 1119 N N . SER A 1 150 ? 7.262 8.199 7.452 1.00 89.69 150 SER A N 1
ATOM 1120 C CA . SER A 1 150 ? 7.208 9.612 7.089 1.00 89.69 150 SER A CA 1
ATOM 1121 C C . SER A 1 150 ? 7.582 9.815 5.626 1.00 89.69 150 SER A C 1
ATOM 1123 O O . SER A 1 150 ? 8.716 9.540 5.246 1.00 89.69 150 SER A O 1
ATOM 1125 N N . PHE A 1 151 ? 6.643 10.325 4.834 1.00 86.31 151 PHE A N 1
ATOM 1126 C CA . PHE A 1 151 ? 6.876 10.696 3.444 1.00 86.31 151 PHE A CA 1
ATOM 1127 C C . PHE A 1 151 ? 7.713 11.981 3.370 1.00 86.31 151 PHE A C 1
ATOM 1129 O O . PHE A 1 151 ? 7.350 12.995 3.975 1.00 86.31 151 PHE A O 1
ATOM 1136 N N . GLN A 1 152 ? 8.847 11.934 2.667 1.00 86.69 152 GLN A N 1
ATOM 1137 C CA . GLN A 1 152 ? 9.815 13.032 2.584 1.00 86.69 152 GLN A CA 1
ATOM 1138 C C . GLN A 1 152 ? 10.211 13.304 1.123 1.00 86.69 152 GLN A C 1
ATOM 1140 O O . GLN A 1 152 ? 11.318 12.958 0.700 1.00 86.69 152 GLN A O 1
ATOM 1145 N N . PRO A 1 153 ? 9.336 13.952 0.332 1.00 84.06 153 PRO A N 1
ATOM 1146 C CA . PRO A 1 153 ? 9.659 14.295 -1.045 1.00 84.06 153 PRO A CA 1
ATOM 1147 C C . PRO A 1 153 ? 10.781 15.343 -1.084 1.00 84.06 153 PRO A C 1
ATOM 1149 O O . PRO A 1 153 ? 10.724 16.372 -0.410 1.00 84.06 153 PRO A O 1
ATOM 1152 N N . SER A 1 154 ? 11.796 15.096 -1.908 1.00 83.06 154 SER A N 1
ATOM 1153 C CA . SER A 1 154 ? 12.900 16.027 -2.181 1.00 83.06 154 SER A CA 1
ATOM 1154 C C . SER A 1 154 ? 12.717 16.809 -3.490 1.00 83.06 154 SER A C 1
ATOM 1156 O O . SER A 1 154 ? 13.421 17.789 -3.729 1.00 83.06 154 SER A O 1
ATOM 1158 N N . SER A 1 155 ? 11.751 16.418 -4.326 1.00 76.44 155 SER A N 1
ATOM 1159 C CA . SER A 1 155 ? 11.365 17.106 -5.563 1.00 76.44 155 SER A CA 1
ATOM 1160 C C . SER A 1 155 ? 9.842 17.112 -5.740 1.00 76.44 155 SER A C 1
ATOM 1162 O O . SER A 1 155 ? 9.166 16.164 -5.355 1.00 76.44 155 SER A O 1
ATOM 1164 N N . GLY A 1 156 ? 9.293 18.181 -6.327 1.00 59.47 156 GLY A N 1
ATOM 1165 C CA . GLY A 1 156 ? 7.845 18.411 -6.472 1.00 59.47 156 GLY A CA 1
ATOM 1166 C C . GLY A 1 156 ? 7.237 18.013 -7.825 1.00 59.47 156 GLY A C 1
ATOM 1167 O O . GLY A 1 156 ? 6.136 18.453 -8.147 1.00 59.47 156 GLY A O 1
ATOM 1168 N N . GLY A 1 157 ? 7.946 17.246 -8.656 1.00 55.84 157 GLY A N 1
ATOM 1169 C CA . GLY A 1 157 ? 7.479 16.880 -9.997 1.00 55.84 157 GLY A CA 1
ATOM 1170 C C . GLY A 1 157 ? 6.658 15.590 -10.020 1.00 55.84 157 GLY A C 1
ATOM 1171 O O . GLY A 1 157 ? 7.233 14.509 -10.037 1.00 55.84 157 GLY A O 1
ATOM 1172 N N . PHE A 1 158 ? 5.330 15.699 -10.102 1.00 62.91 158 PHE A N 1
ATOM 1173 C CA . PHE A 1 158 ? 4.432 14.573 -10.386 1.00 62.91 158 PHE A CA 1
ATOM 1174 C C . PHE A 1 158 ? 3.948 14.664 -11.831 1.00 62.91 158 PHE A C 1
ATOM 1176 O O . PHE A 1 158 ? 2.939 15.304 -12.106 1.00 62.91 158 PHE A O 1
ATOM 1183 N N . SER A 1 159 ? 4.666 14.063 -12.773 1.00 56.25 159 SER A N 1
ATOM 1184 C CA . SER A 1 159 ? 4.107 13.761 -14.093 1.00 56.25 159 SER A CA 1
ATOM 1185 C C . SER A 1 159 ? 5.101 12.921 -14.868 1.00 56.25 159 SER A C 1
ATOM 1187 O O . SER A 1 159 ? 6.085 13.455 -15.374 1.00 56.25 159 SER A O 1
ATOM 1189 N N . ASP A 1 160 ? 4.805 11.636 -15.023 1.00 63.22 160 ASP A N 1
ATOM 1190 C CA . ASP A 1 160 ? 5.421 10.858 -16.087 1.00 63.22 160 ASP A CA 1
ATOM 1191 C C . ASP A 1 160 ? 4.338 10.024 -16.771 1.00 63.22 160 ASP A C 1
ATOM 1193 O O . ASP A 1 160 ? 3.688 9.180 -16.148 1.00 63.22 160 ASP A O 1
ATOM 1197 N N . VAL A 1 161 ? 4.075 10.328 -18.043 1.00 73.31 161 VAL A N 1
ATOM 1198 C CA . VAL A 1 161 ? 3.165 9.535 -18.871 1.00 73.31 161 VAL A CA 1
ATOM 1199 C C . VAL A 1 161 ? 3.908 8.254 -19.209 1.00 73.31 161 VAL A C 1
ATOM 1201 O O . VAL A 1 161 ? 4.851 8.269 -19.996 1.00 73.31 161 VAL A O 1
ATOM 1204 N N . VAL A 1 162 ? 3.498 7.147 -18.599 1.00 81.38 162 VAL A N 1
ATOM 1205 C CA . VAL A 1 162 ? 4.157 5.858 -18.810 1.00 81.38 162 VAL A CA 1
ATOM 1206 C C . VAL A 1 162 ? 3.652 5.226 -20.115 1.00 81.38 162 VAL A C 1
ATOM 1208 O O . VAL A 1 162 ? 2.440 5.046 -20.263 1.00 81.38 162 VAL A O 1
ATOM 1211 N N . PRO A 1 163 ? 4.544 4.856 -21.053 1.00 87.44 163 PRO A N 1
ATOM 1212 C CA . PRO A 1 163 ? 4.190 4.076 -22.238 1.00 87.44 163 PRO A CA 1
ATOM 1213 C C . PRO A 1 163 ? 3.506 2.749 -21.885 1.00 87.44 163 PRO A C 1
ATOM 1215 O O . PRO A 1 163 ? 3.841 2.110 -20.883 1.00 87.44 163 PRO A O 1
ATOM 1218 N N . ALA A 1 164 ? 2.575 2.304 -22.732 1.00 87.88 164 ALA A N 1
ATOM 1219 C CA . ALA A 1 164 ? 1.784 1.096 -22.489 1.00 87.88 164 ALA A CA 1
ATOM 1220 C C . ALA A 1 164 ? 2.656 -0.164 -22.366 1.00 87.88 164 ALA A C 1
ATOM 1222 O O . ALA A 1 164 ? 2.392 -1.019 -21.527 1.00 87.88 164 ALA A O 1
ATOM 1223 N N . GLU A 1 165 ? 3.739 -0.250 -23.137 1.00 87.44 165 GLU A N 1
ATOM 1224 C CA . GLU A 1 165 ? 4.666 -1.384 -23.126 1.00 87.44 165 GLU A CA 1
ATOM 1225 C C . GLU A 1 165 ? 5.363 -1.530 -21.767 1.00 87.44 165 GLU A C 1
ATOM 1227 O O . GLU A 1 165 ? 5.540 -2.636 -21.255 1.00 87.44 165 GLU A O 1
ATOM 1232 N N . ILE A 1 166 ? 5.721 -0.399 -21.152 1.00 87.12 166 ILE A N 1
ATOM 1233 C CA . ILE A 1 166 ? 6.350 -0.368 -19.829 1.00 87.12 166 ILE A CA 1
ATOM 1234 C C . ILE A 1 166 ? 5.327 -0.750 -18.751 1.00 87.12 166 ILE A C 1
ATOM 1236 O O . ILE A 1 166 ? 5.653 -1.515 -17.842 1.00 87.12 166 ILE A O 1
ATOM 1240 N N . LEU A 1 167 ? 4.083 -0.272 -18.876 1.00 88.06 167 LEU A N 1
ATOM 1241 C CA . LEU A 1 167 ? 2.996 -0.654 -17.973 1.00 88.06 167 LEU A CA 1
ATOM 1242 C C . LEU A 1 167 ? 2.711 -2.159 -18.024 1.00 88.06 167 LEU A C 1
ATOM 1244 O O . LEU A 1 167 ? 2.558 -2.774 -16.970 1.00 88.06 167 LEU A O 1
ATOM 1248 N N . GLU A 1 168 ? 2.679 -2.770 -19.210 1.00 90.31 168 GLU A N 1
ATOM 1249 C CA . GLU A 1 168 ? 2.488 -4.219 -19.343 1.00 90.31 168 GLU A CA 1
ATOM 1250 C C . GLU A 1 168 ? 3.654 -5.009 -18.736 1.00 90.31 168 GLU A C 1
ATOM 1252 O O . GLU A 1 168 ? 3.421 -5.968 -17.999 1.00 90.31 168 GLU A O 1
ATOM 1257 N N . ALA A 1 169 ? 4.900 -4.558 -18.919 1.00 89.62 169 ALA A N 1
ATOM 1258 C CA . ALA A 1 169 ? 6.056 -5.175 -18.266 1.00 89.62 169 ALA A CA 1
ATOM 1259 C C . ALA A 1 169 ? 5.963 -5.117 -16.727 1.00 89.62 169 ALA A C 1
ATOM 1261 O O . ALA A 1 169 ? 6.299 -6.085 -16.040 1.00 89.62 169 ALA A O 1
ATOM 1262 N N . TRP A 1 170 ? 5.479 -4.005 -16.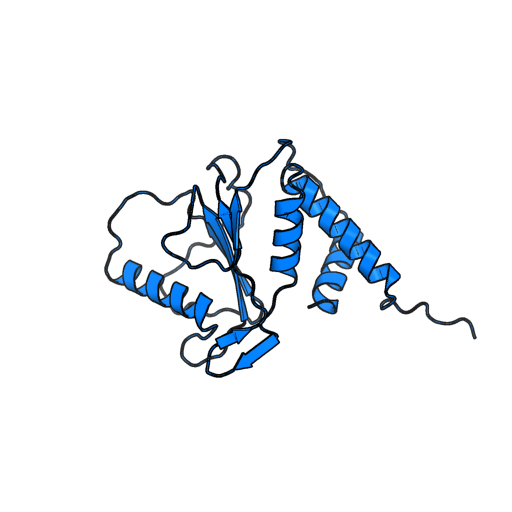161 1.00 92.25 170 TRP A N 1
ATOM 1263 C CA . TRP A 1 170 ? 5.263 -3.888 -14.714 1.00 92.25 170 TRP A CA 1
ATOM 1264 C C . TRP A 1 170 ? 4.105 -4.754 -14.225 1.00 92.25 170 TRP A C 1
ATOM 1266 O O . TRP A 1 170 ? 4.228 -5.391 -13.179 1.00 92.25 170 TRP A O 1
ATOM 1276 N N . ARG A 1 171 ? 2.997 -4.817 -14.974 1.00 91.19 171 ARG A N 1
ATOM 1277 C CA . ARG A 1 171 ? 1.850 -5.684 -14.661 1.00 91.19 171 ARG A CA 1
ATOM 1278 C C . ARG A 1 171 ? 2.260 -7.152 -14.668 1.00 91.19 171 ARG A C 1
ATOM 1280 O O . ARG A 1 171 ? 1.943 -7.866 -13.720 1.00 91.19 171 ARG A O 1
ATOM 1287 N N . TRP A 1 172 ? 3.015 -7.572 -15.681 1.00 92.69 172 TRP A N 1
ATOM 1288 C CA . TRP A 1 172 ? 3.595 -8.909 -15.761 1.00 92.69 172 TRP A CA 1
ATOM 1289 C C . TRP A 1 172 ? 4.518 -9.201 -14.571 1.00 92.69 172 TRP A C 1
ATOM 1291 O O . TRP A 1 172 ? 4.376 -10.238 -13.922 1.00 92.69 172 TRP A O 1
ATOM 1301 N N . TYR A 1 173 ? 5.412 -8.268 -14.223 1.00 92.75 173 TYR A N 1
ATOM 1302 C CA . TYR A 1 173 ? 6.305 -8.415 -13.072 1.00 92.75 173 TYR A CA 1
ATOM 1303 C C . TYR A 1 173 ? 5.529 -8.581 -11.759 1.00 92.75 173 TYR A C 1
ATOM 1305 O O . TYR A 1 173 ? 5.790 -9.519 -11.007 1.00 92.75 173 TYR A O 1
ATOM 1313 N N . LEU A 1 174 ? 4.548 -7.710 -11.500 1.00 89.88 174 LEU A N 1
ATOM 1314 C CA . LEU A 1 174 ? 3.715 -7.784 -10.299 1.00 89.88 174 LEU A CA 1
ATOM 1315 C C . LEU A 1 174 ? 2.906 -9.085 -10.258 1.00 89.88 174 LEU A C 1
ATOM 1317 O O . LEU A 1 174 ? 2.804 -9.687 -9.197 1.00 89.88 174 LEU A O 1
ATOM 1321 N N . ALA A 1 175 ? 2.371 -9.547 -11.390 1.00 88.81 175 ALA A N 1
ATOM 1322 C CA . ALA A 1 175 ? 1.621 -10.801 -11.461 1.00 88.81 175 ALA A CA 1
ATOM 1323 C C . ALA A 1 175 ? 2.502 -12.044 -11.247 1.00 88.81 175 ALA A C 1
ATOM 1325 O O . ALA A 1 175 ? 2.037 -13.024 -10.678 1.00 88.81 175 ALA A O 1
ATOM 1326 N N . THR A 1 176 ? 3.761 -12.001 -11.689 1.00 88.31 176 THR A N 1
ATOM 1327 C CA . THR A 1 176 ? 4.682 -13.150 -11.636 1.00 88.31 176 THR A CA 1
ATOM 1328 C C . THR A 1 176 ? 5.412 -13.260 -10.298 1.00 88.31 176 THR A C 1
ATOM 1330 O O . THR A 1 176 ? 5.728 -14.361 -9.854 1.00 88.31 176 THR A O 1
ATOM 1333 N N . VAL A 1 177 ? 5.740 -12.125 -9.671 1.00 86.50 177 VAL A N 1
ATOM 1334 C CA . VAL A 1 177 ? 6.487 -12.094 -8.401 1.00 86.50 177 VAL A CA 1
ATOM 1335 C C . VAL A 1 177 ? 5.577 -12.217 -7.187 1.00 86.50 177 VAL A C 1
ATOM 1337 O O . VAL A 1 177 ? 6.062 -12.645 -6.141 1.00 86.50 177 VAL A O 1
ATOM 1340 N N . ARG A 1 178 ? 4.294 -11.857 -7.322 1.00 78.50 178 ARG A N 1
ATOM 1341 C CA . ARG A 1 178 ? 3.289 -12.122 -6.292 1.00 78.50 178 ARG A CA 1
ATOM 1342 C C . ARG A 1 178 ? 3.188 -13.615 -6.064 1.00 78.50 178 ARG A C 1
ATOM 1344 O O . ARG A 1 178 ? 3.679 -14.033 -5.002 1.00 78.50 178 ARG A O 1
#

Organism: Populus deltoides (NCBI:txid3696)

Sequence (178 aa):
VSGDESEDSPSAKRMAREALLRHLTSILGNDEVAAHFMLLHLLSRVHARADNVAVGKLSLNLTCISKEIASVGTKLKLIPGVLQLAEGSHLMFDETCLETGTLNSAGVENARLLKALTELQKKMEMMADVQMLISSEGKSNILPADIIMSFQPSSGGFSDVVPAEILEAWRWYLATVR

InterPro domains:
  IPR019140 Mini-chromosome maintenance complex-binding protein [PF09739] (6-76)
  IPR019140 Mini-chromosome maintenance complex-binding protein [PF09739] (77-178)
  IPR019140 Mini-chromosome maintenance complex-binding protein [PTHR13489] (77-178)

pLDDT: mean 81.0, std 13.23, range [38.16, 94.81]

Foldseek 3Di:
DDDPPDCPDPVLLVVLVVLQLVVLCVQLQNPSVSSVLVVLQLLFKQPDDDPLFTPRAFAEEEAQDAPVSPPPDDDDDDDPDQPDDDAPAEDEAEANPDDDDDDDPVRVVVLVQQQCCQGRCDDPNHHHIYHYYYYYNADDPRHDGPYYDYRDRPHDDRDDDDDPVSVVSNVVSSVVSD

Radius of gyration: 18.24 Å; chains: 1; bounding box: 41×45×49 Å